Protein AF-A0A2V5LUA2-F1 (afdb_monomer_lite)

Secondary structure (DSSP, 8-state):
-GGGSHHHHHHHHHHHHHHTTSGGGS-TT--TTHHHH--HHHHHHHHHHH-SGGG------SS--HHHH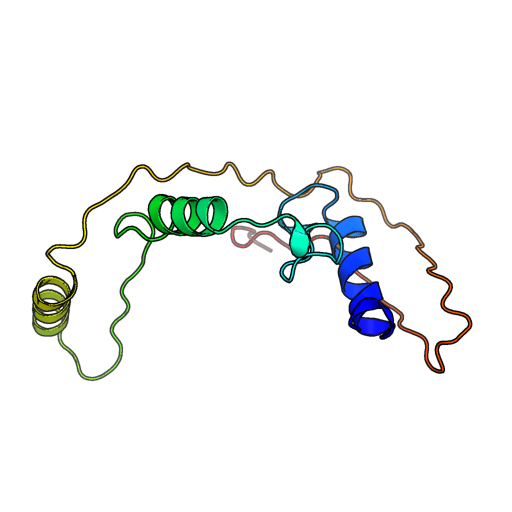HHHHHHHHTTPPP----------S-TT----------TT-SS-------PPPPTT---

Sequence (127 aa):
MALQQPSSLASYVVGRAVYGDGEYGHAAGGTPESLPAIQRADIVKFYQSYYCPNNAALIFSGNVTLEQGKAYAQKFFGEWKASEVSSRSVNPSPANWKPTDLVVDMAEAGQASVNLAKPAIKRDSAD

Structure (mmCIF, N/CA/C/O backbone):
data_AF-A0A2V5LUA2-F1
#
_entry.id   AF-A0A2V5LUA2-F1
#
loop_
_atom_site.group_PDB
_atom_site.id
_atom_site.type_symbol
_atom_site.label_atom_id
_atom_site.label_alt_id
_atom_site.label_comp_id
_atom_site.label_asym_id
_atom_site.label_entity_id
_atom_site.label_seq_id
_atom_site.pdbx_PDB_ins_code
_atom_site.Cartn_x
_atom_site.Cartn_y
_atom_site.Cartn_z
_atom_site.occupancy
_atom_site.B_iso_or_equiv
_atom_site.auth_seq_id
_atom_site.auth_comp_id
_atom_site.auth_asym_id
_atom_site.auth_atom_id
_atom_site.pdbx_PDB_model_num
ATOM 1 N N . MET A 1 1 ? -0.866 7.975 -24.284 1.00 56.94 1 MET A N 1
ATOM 2 C CA . MET A 1 1 ? -0.575 6.706 -23.567 1.00 56.94 1 MET A CA 1
ATOM 3 C C . MET A 1 1 ? 0.543 6.990 -22.575 1.00 56.94 1 MET A C 1
ATOM 5 O O . MET A 1 1 ? 1.469 7.675 -22.976 1.00 56.94 1 MET A O 1
ATOM 9 N N . ALA A 1 2 ? 0.467 6.563 -21.310 1.00 62.16 2 ALA A N 1
ATOM 10 C CA . ALA A 1 2 ? 1.381 7.019 -20.244 1.00 62.16 2 ALA A CA 1
ATOM 11 C C . ALA A 1 2 ? 2.890 6.873 -20.565 1.00 62.16 2 ALA A C 1
ATOM 13 O O . ALA A 1 2 ? 3.694 7.641 -20.064 1.00 62.16 2 ALA A O 1
ATOM 14 N N . LEU A 1 3 ? 3.280 5.960 -21.461 1.00 68.75 3 LEU A N 1
ATOM 15 C CA . LEU A 1 3 ? 4.672 5.790 -21.905 1.00 68.75 3 LEU A CA 1
ATOM 16 C C . LEU A 1 3 ? 5.175 6.853 -22.900 1.00 68.75 3 LEU A C 1
ATOM 18 O O . LEU A 1 3 ? 6.369 6.937 -23.149 1.00 68.75 3 LEU A O 1
ATOM 22 N N . GLN A 1 4 ? 4.287 7.667 -23.472 1.00 74.50 4 GLN A N 1
ATOM 23 C CA . GLN A 1 4 ? 4.650 8.737 -24.414 1.00 74.50 4 GLN A CA 1
ATOM 24 C C . GLN A 1 4 ? 4.992 10.054 -23.710 1.00 74.50 4 GLN A C 1
ATOM 26 O O . GLN A 1 4 ? 5.468 10.989 -24.345 1.00 74.50 4 GLN A O 1
ATOM 31 N N . GLN A 1 5 ? 4.727 10.149 -22.404 1.00 79.31 5 GLN A N 1
ATOM 32 C CA . GLN A 1 5 ? 5.077 11.312 -21.600 1.00 79.31 5 GLN A CA 1
ATOM 33 C C . GLN A 1 5 ? 6.405 11.033 -20.884 1.00 79.31 5 GLN A C 1
ATOM 35 O O . GLN A 1 5 ? 6.454 10.114 -20.061 1.00 79.31 5 GLN A O 1
ATOM 40 N N . PRO A 1 6 ? 7.468 11.819 -21.146 1.00 81.31 6 PRO A N 1
ATOM 41 C CA . PRO A 1 6 ? 8.787 11.598 -20.550 1.00 81.31 6 PRO A CA 1
ATOM 42 C C . PRO A 1 6 ? 8.770 11.523 -19.021 1.00 81.31 6 PRO A C 1
ATOM 44 O O . PRO A 1 6 ? 9.463 10.699 -18.434 1.00 81.31 6 PRO A O 1
ATOM 47 N N . SER A 1 7 ? 7.928 12.326 -18.366 1.00 80.38 7 SER A N 1
ATOM 48 C CA . SER A 1 7 ? 7.795 12.347 -16.906 1.00 80.38 7 SER A CA 1
ATOM 49 C C . SER A 1 7 ? 7.194 11.056 -16.347 1.00 80.38 7 SER A C 1
ATOM 51 O O . SER A 1 7 ? 7.685 10.513 -15.357 1.00 80.38 7 SER A O 1
ATOM 53 N N . SER A 1 8 ? 6.152 10.535 -16.994 1.00 81.50 8 SER A N 1
ATOM 54 C CA . SER A 1 8 ? 5.531 9.267 -16.624 1.00 81.50 8 SER A CA 1
ATOM 55 C C . SER A 1 8 ? 6.499 8.110 -16.833 1.00 81.50 8 SER A C 1
ATOM 57 O O . SER A 1 8 ? 6.699 7.338 -15.903 1.00 81.50 8 SER A O 1
ATOM 59 N N . LEU A 1 9 ? 7.173 8.024 -17.983 1.00 84.12 9 LEU A N 1
ATOM 60 C CA . LEU A 1 9 ? 8.176 6.982 -18.217 1.00 84.12 9 LEU A CA 1
ATOM 61 C C . LEU A 1 9 ? 9.330 7.063 -17.207 1.00 84.12 9 LEU A C 1
ATOM 63 O O . LEU A 1 9 ? 9.721 6.048 -16.628 1.00 84.12 9 LEU A O 1
ATOM 67 N N . ALA A 1 10 ? 9.825 8.269 -16.927 1.00 84.94 10 ALA A N 1
ATOM 68 C CA . ALA A 1 10 ? 10.883 8.466 -15.947 1.00 84.94 10 ALA A CA 1
ATOM 69 C C . ALA A 1 10 ? 10.468 8.005 -14.540 1.00 84.94 10 ALA A C 1
ATOM 71 O O . ALA A 1 10 ? 11.268 7.379 -13.852 1.00 84.94 10 ALA A O 1
ATOM 72 N N . SER A 1 11 ? 9.215 8.226 -14.124 1.00 81.44 11 SER A N 1
ATOM 73 C CA . SER A 1 11 ? 8.712 7.735 -12.832 1.00 81.44 11 SER A CA 1
ATOM 74 C C . SER A 1 11 ? 8.741 6.203 -12.726 1.00 81.44 11 SER A C 1
ATOM 76 O O . SER A 1 11 ? 9.120 5.677 -11.677 1.00 81.44 11 SER A O 1
ATOM 78 N N . TYR A 1 12 ? 8.419 5.486 -13.809 1.00 83.88 12 TYR A N 1
ATOM 79 C CA . TYR A 1 12 ? 8.468 4.016 -13.846 1.00 83.88 12 TYR A CA 1
ATOM 80 C C . TYR A 1 12 ? 9.913 3.519 -13.719 1.00 83.88 12 TYR A C 1
ATOM 82 O O . TYR A 1 12 ? 10.199 2.601 -12.948 1.00 83.88 12 TYR A O 1
ATOM 90 N N . VAL A 1 13 ? 10.832 4.157 -14.447 1.00 87.56 13 VAL A N 1
ATOM 91 C CA . VAL A 1 13 ? 12.257 3.798 -14.456 1.00 87.56 13 VAL A CA 1
ATOM 92 C C . VAL A 1 13 ? 12.912 4.099 -13.109 1.00 87.56 13 VAL A C 1
ATOM 94 O O . VAL A 1 13 ? 13.633 3.255 -12.585 1.00 87.56 13 VAL A O 1
ATOM 97 N N . VAL A 1 14 ? 12.631 5.260 -12.511 1.00 88.06 14 VAL A N 1
ATOM 98 C CA . VAL A 1 14 ? 13.200 5.669 -11.216 1.00 88.06 14 VAL A CA 1
ATOM 99 C C . VAL A 1 14 ? 12.783 4.718 -10.097 1.00 88.06 14 VAL A C 1
ATOM 101 O O . VAL A 1 14 ? 13.641 4.296 -9.322 1.00 88.06 14 VAL A O 1
ATOM 104 N N . GLY A 1 15 ? 11.502 4.336 -10.021 1.00 86.19 15 GLY A N 1
ATOM 105 C CA . GLY A 1 15 ? 11.037 3.363 -9.027 1.00 86.19 15 GLY A CA 1
ATOM 106 C C . GLY A 1 15 ? 11.829 2.057 -9.116 1.00 86.19 15 GLY A C 1
ATOM 107 O O . GLY A 1 15 ? 12.405 1.602 -8.125 1.00 86.19 15 GLY A O 1
ATOM 108 N N . ARG A 1 16 ? 11.957 1.517 -10.333 1.00 86.94 16 ARG A N 1
ATOM 109 C CA . ARG A 1 16 ? 12.741 0.308 -10.619 1.00 86.94 16 ARG A CA 1
ATOM 110 C C . ARG A 1 16 ? 14.226 0.450 -10.300 1.00 86.94 16 ARG A C 1
ATOM 112 O O . ARG A 1 16 ? 14.812 -0.471 -9.741 1.00 86.94 16 ARG A O 1
ATOM 119 N N . ALA A 1 17 ? 14.836 1.578 -10.643 1.00 87.31 17 ALA A N 1
ATOM 120 C CA . ALA A 1 17 ? 16.257 1.824 -10.416 1.00 87.31 17 ALA A CA 1
ATOM 121 C C . ALA A 1 17 ? 16.597 1.924 -8.922 1.00 87.31 17 ALA A C 1
ATOM 123 O O . ALA A 1 17 ? 17.659 1.476 -8.492 1.00 87.31 17 ALA A O 1
ATOM 124 N N . VAL A 1 18 ? 15.695 2.502 -8.123 1.00 86.88 18 VAL A N 1
ATOM 125 C CA . VAL A 1 18 ? 15.911 2.697 -6.685 1.00 86.88 18 VAL A CA 1
ATOM 126 C C . VAL A 1 18 ? 15.581 1.438 -5.880 1.00 86.88 18 VAL A C 1
ATOM 128 O O . VAL A 1 18 ? 16.323 1.103 -4.959 1.00 86.88 18 VAL A O 1
ATOM 131 N N . TYR A 1 19 ? 14.492 0.741 -6.218 1.00 84.81 19 TYR A N 1
ATOM 132 C CA . TYR A 1 19 ? 13.931 -0.340 -5.395 1.00 84.81 19 TYR A CA 1
ATOM 133 C C . TYR A 1 19 ? 14.012 -1.737 -6.036 1.00 84.81 19 TYR A C 1
ATOM 135 O O . TYR A 1 19 ? 13.646 -2.723 -5.394 1.00 84.81 19 TYR A O 1
ATOM 143 N N . GLY A 1 20 ? 14.510 -1.857 -7.271 1.00 84.12 20 GLY A N 1
ATOM 144 C CA . GLY A 1 20 ? 14.658 -3.133 -7.976 1.00 84.12 20 GLY A CA 1
ATOM 145 C C . GLY A 1 20 ? 13.326 -3.861 -8.178 1.00 84.12 20 GLY A C 1
ATOM 146 O O . GLY A 1 20 ? 12.307 -3.247 -8.481 1.00 84.12 20 GLY A O 1
ATOM 147 N N . ASP A 1 21 ? 13.331 -5.182 -7.989 1.00 81.88 21 ASP A N 1
ATOM 148 C CA . ASP A 1 21 ? 12.124 -6.027 -7.958 1.00 81.88 21 ASP A CA 1
ATOM 149 C C . ASP A 1 21 ? 11.328 -5.913 -6.640 1.00 81.88 21 ASP A C 1
ATOM 151 O O . ASP A 1 21 ? 10.391 -6.678 -6.414 1.00 81.88 21 ASP A O 1
ATOM 155 N N . GLY A 1 22 ? 11.710 -4.999 -5.741 1.00 80.25 22 GLY A N 1
ATOM 156 C CA . GLY A 1 22 ? 10.988 -4.745 -4.499 1.00 80.25 22 GLY A CA 1
ATOM 157 C C . GLY A 1 22 ? 9.613 -4.112 -4.727 1.00 80.25 22 GLY A C 1
ATOM 158 O O . GLY A 1 22 ? 9.302 -3.592 -5.797 1.00 80.25 22 GLY A O 1
ATOM 159 N N . GLU A 1 23 ? 8.791 -4.091 -3.678 1.00 79.94 23 GLU A N 1
ATOM 160 C CA . GLU A 1 23 ? 7.387 -3.653 -3.754 1.00 79.94 23 GLU A CA 1
ATOM 161 C C . GLU A 1 23 ? 7.221 -2.209 -4.249 1.00 79.94 23 GLU A C 1
ATOM 163 O O . GLU A 1 23 ? 6.296 -1.918 -5.004 1.00 79.94 23 GLU A O 1
ATOM 168 N N . TYR A 1 24 ? 8.152 -1.324 -3.882 1.00 82.94 24 TYR A N 1
ATOM 169 C CA . TYR A 1 24 ? 8.188 0.076 -4.324 1.00 82.94 24 TYR A CA 1
ATOM 170 C C . TYR A 1 24 ? 8.842 0.278 -5.699 1.00 82.94 24 TYR A C 1
ATOM 172 O O . TYR A 1 24 ? 8.876 1.398 -6.205 1.00 82.94 24 TYR A O 1
ATOM 180 N N . GLY A 1 25 ? 9.375 -0.787 -6.303 1.00 85.44 25 GLY A N 1
ATOM 181 C CA . GLY A 1 25 ? 9.940 -0.764 -7.650 1.00 85.44 25 GLY A CA 1
ATOM 182 C C . GLY A 1 25 ? 8.903 -0.985 -8.747 1.00 85.44 25 GLY A C 1
ATOM 183 O O . GLY A 1 25 ? 9.165 -0.694 -9.912 1.00 85.44 25 GLY A O 1
ATOM 184 N N . HIS A 1 26 ? 7.717 -1.486 -8.400 1.00 86.12 26 HIS A N 1
ATOM 185 C CA . HIS A 1 26 ? 6.643 -1.717 -9.359 1.00 86.12 26 HIS A CA 1
ATOM 186 C C . HIS A 1 26 ? 5.877 -0.433 -9.693 1.00 86.12 26 HIS A C 1
ATOM 188 O O . HIS A 1 26 ? 5.669 0.440 -8.852 1.00 86.12 26 HIS A O 1
ATOM 194 N N . ALA A 1 27 ? 5.377 -0.353 -10.926 1.00 85.69 27 ALA A N 1
ATOM 195 C CA . ALA A 1 27 ? 4.456 0.699 -11.325 1.00 85.69 27 ALA A CA 1
ATOM 196 C C . ALA A 1 27 ? 3.105 0.517 -10.620 1.00 85.69 27 ALA A C 1
ATOM 198 O O . ALA A 1 27 ? 2.379 -0.435 -10.905 1.00 85.69 27 ALA A O 1
ATOM 199 N N . ALA A 1 28 ? 2.742 1.445 -9.730 1.00 80.69 28 ALA A N 1
ATOM 200 C CA . ALA A 1 28 ? 1.500 1.366 -8.955 1.00 80.69 28 ALA A CA 1
ATOM 201 C C . ALA A 1 28 ? 0.236 1.293 -9.835 1.00 80.69 28 ALA A C 1
ATOM 203 O O . ALA A 1 28 ? -0.743 0.655 -9.461 1.00 80.69 28 ALA A O 1
ATOM 204 N N . GLY A 1 29 ? 0.268 1.925 -11.014 1.00 83.44 29 GLY A N 1
ATOM 205 C CA . GLY A 1 29 ? -0.820 1.887 -11.996 1.00 83.44 29 GLY A CA 1
ATOM 206 C C . GLY A 1 29 ? -0.820 0.661 -12.917 1.00 83.44 29 GLY A C 1
ATOM 207 O O . GLY A 1 29 ? -1.685 0.577 -13.784 1.00 83.44 29 GLY A O 1
ATOM 208 N N . GLY A 1 30 ? 0.127 -0.270 -12.758 1.00 85.50 30 GLY A N 1
ATOM 209 C CA . GLY A 1 30 ? 0.343 -1.385 -13.681 1.00 85.50 30 GLY A CA 1
ATOM 210 C C . GLY A 1 30 ? 1.120 -0.995 -14.944 1.00 85.50 30 GLY A C 1
ATOM 211 O O . GLY A 1 30 ? 1.483 0.161 -15.150 1.00 85.50 30 GLY A O 1
ATOM 212 N N . THR A 1 31 ? 1.401 -1.982 -15.791 1.00 86.75 31 THR A N 1
ATOM 213 C CA . THR A 1 31 ? 2.087 -1.826 -17.082 1.00 86.75 31 THR A CA 1
ATOM 214 C C . THR A 1 31 ? 1.168 -2.260 -18.231 1.00 86.75 31 THR A C 1
ATOM 216 O O . THR A 1 31 ? 0.159 -2.933 -17.985 1.00 86.75 31 THR A O 1
ATOM 219 N N . PRO A 1 32 ? 1.479 -1.915 -19.497 1.00 87.19 32 PRO A N 1
ATOM 220 C CA . PRO A 1 32 ? 0.721 -2.411 -20.649 1.00 87.19 32 PRO A CA 1
ATOM 221 C C . PRO A 1 32 ? 0.641 -3.939 -20.728 1.00 87.19 32 PRO A C 1
ATOM 223 O O . PRO A 1 32 ? -0.310 -4.465 -21.295 1.00 87.19 32 PRO A O 1
ATOM 226 N N . GLU A 1 33 ? 1.609 -4.646 -20.145 1.00 88.88 33 GLU A N 1
ATOM 227 C CA . GLU A 1 33 ? 1.637 -6.105 -20.064 1.00 88.88 33 GLU A CA 1
ATOM 228 C C . GLU A 1 33 ? 0.825 -6.623 -18.871 1.00 88.88 33 GLU A C 1
ATOM 230 O O . GLU A 1 33 ? 0.125 -7.627 -18.992 1.00 88.88 33 GLU A O 1
ATOM 235 N N . SER A 1 34 ? 0.890 -5.951 -17.714 1.00 90.25 34 SER A N 1
ATOM 236 C CA . SER A 1 34 ? 0.210 -6.428 -16.508 1.00 90.25 34 SER A CA 1
ATOM 237 C C . SER A 1 34 ? -1.297 -6.187 -16.556 1.00 90.25 34 SER A C 1
ATOM 239 O O . SER A 1 34 ? -2.060 -7.025 -16.087 1.00 90.25 34 SER A O 1
ATOM 241 N N . LEU A 1 35 ? -1.742 -5.049 -17.099 1.00 91.94 35 LEU A N 1
ATOM 242 C CA . LEU A 1 35 ? -3.154 -4.657 -17.064 1.00 91.94 35 LEU A CA 1
ATOM 243 C C . LEU A 1 35 ? -4.074 -5.640 -17.812 1.00 91.94 35 LEU A C 1
ATOM 245 O O . LEU A 1 35 ? -5.082 -6.035 -17.228 1.00 91.94 35 LEU A O 1
ATOM 249 N N . PRO A 1 36 ? -3.751 -6.100 -19.039 1.00 94.50 36 PRO A N 1
ATOM 250 C CA . PRO A 1 36 ? -4.576 -7.084 -19.742 1.00 94.50 36 PRO A CA 1
ATOM 251 C C . PRO A 1 36 ? -4.531 -8.482 -19.116 1.00 94.50 36 PRO A C 1
ATOM 253 O O . PRO A 1 36 ? -5.420 -9.290 -19.371 1.00 94.50 36 PRO A O 1
ATOM 256 N N . ALA A 1 37 ? -3.498 -8.784 -18.324 1.00 95.44 37 ALA A N 1
ATOM 257 C CA . ALA A 1 37 ? -3.336 -10.083 -17.680 1.00 95.44 37 ALA A CA 1
ATOM 258 C C . ALA A 1 37 ? -4.193 -10.244 -16.411 1.00 95.44 37 ALA A C 1
ATOM 260 O O . ALA A 1 37 ? -4.417 -11.373 -15.977 1.00 95.44 37 ALA A O 1
ATOM 261 N N . ILE A 1 38 ? -4.677 -9.145 -15.818 1.00 95.19 38 ILE A N 1
ATOM 262 C CA . ILE A 1 38 ? -5.500 -9.177 -14.602 1.00 95.19 38 ILE A CA 1
ATOM 263 C C . ILE A 1 38 ? -6.895 -9.712 -14.930 1.00 95.19 38 ILE A C 1
ATOM 265 O O . ILE A 1 38 ? -7.627 -9.141 -15.742 1.00 95.19 38 ILE A O 1
ATOM 269 N N . GLN A 1 39 ? -7.304 -10.771 -14.235 1.00 97.19 39 GLN A N 1
ATOM 270 C CA . GLN A 1 39 ? -8.632 -11.356 -14.372 1.00 97.19 39 GLN A CA 1
ATOM 271 C C . GLN A 1 39 ? -9.542 -10.962 -13.205 1.00 97.19 39 GLN A C 1
ATOM 273 O O . GLN A 1 39 ? -9.103 -10.618 -12.106 1.00 97.19 39 GLN A O 1
ATOM 278 N N . ARG A 1 40 ? -10.861 -11.096 -13.400 1.00 96.94 40 ARG A N 1
ATOM 279 C CA . ARG A 1 40 ? -11.853 -10.874 -12.331 1.00 96.94 40 ARG A CA 1
ATOM 280 C C . ARG A 1 40 ? -11.550 -11.703 -11.077 1.00 96.94 40 ARG A C 1
ATOM 282 O O . ARG A 1 40 ? -11.762 -11.221 -9.968 1.00 96.94 40 ARG A O 1
ATOM 289 N N . ALA A 1 41 ? -11.093 -12.943 -11.251 1.00 97.56 41 ALA A N 1
ATOM 290 C CA . ALA A 1 41 ? -10.754 -13.826 -10.139 1.00 97.56 41 ALA A CA 1
ATOM 291 C C . ALA A 1 41 ? -9.628 -13.245 -9.267 1.00 97.56 41 ALA A C 1
ATOM 293 O O . ALA A 1 41 ? -9.726 -13.313 -8.043 1.00 97.56 41 ALA A O 1
ATOM 294 N N . ASP A 1 42 ? -8.627 -12.604 -9.876 1.00 95.12 42 ASP A N 1
ATOM 295 C CA . ASP A 1 42 ? -7.525 -11.957 -9.158 1.00 95.12 42 ASP A CA 1
ATOM 296 C C . ASP A 1 42 ? -8.027 -10.783 -8.316 1.00 95.12 42 ASP A C 1
ATOM 298 O O . ASP A 1 42 ? -7.649 -10.645 -7.154 1.00 95.12 42 ASP A O 1
ATOM 302 N N . ILE A 1 43 ? -8.944 -9.981 -8.867 1.00 94.88 43 ILE A N 1
ATOM 303 C CA . ILE A 1 43 ? -9.555 -8.840 -8.167 1.00 94.88 43 ILE A CA 1
ATOM 304 C C . ILE A 1 43 ? -10.377 -9.317 -6.966 1.00 94.88 43 ILE A C 1
ATOM 306 O O . ILE A 1 43 ? -10.247 -8.780 -5.865 1.00 94.88 43 ILE A O 1
ATOM 310 N N . VAL A 1 44 ? -11.215 -10.341 -7.161 1.00 95.19 44 VAL A N 1
ATOM 311 C CA . VAL A 1 44 ? -12.034 -10.914 -6.080 1.00 95.19 44 VAL A CA 1
ATOM 312 C C . VAL A 1 44 ? -11.142 -11.485 -4.982 1.00 95.19 44 VAL A C 1
ATOM 314 O O . VAL A 1 44 ? -11.380 -11.214 -3.805 1.00 95.19 44 VAL A O 1
ATOM 317 N N . LYS A 1 45 ? -10.091 -12.218 -5.361 1.00 93.00 45 LYS A N 1
ATOM 318 C CA . LYS A 1 45 ? -9.111 -12.763 -4.421 1.00 93.00 45 LYS A CA 1
ATOM 319 C C . LYS A 1 45 ? -8.413 -11.648 -3.642 1.00 93.00 45 LYS A C 1
ATOM 321 O O . LYS A 1 45 ? -8.361 -11.712 -2.419 1.00 93.00 45 LYS A O 1
ATOM 326 N N . PHE A 1 46 ? -7.939 -10.604 -4.323 1.00 91.75 46 PHE A N 1
ATOM 327 C CA . PHE A 1 46 ? -7.305 -9.451 -3.683 1.00 91.75 46 PHE A CA 1
ATOM 328 C C . PHE A 1 46 ? -8.234 -8.790 -2.656 1.00 91.75 46 PHE A C 1
ATOM 330 O O . PHE A 1 46 ? -7.838 -8.570 -1.512 1.00 91.75 46 PHE A O 1
ATOM 337 N N . TYR A 1 47 ? -9.492 -8.537 -3.024 1.00 92.56 47 TYR A N 1
ATOM 338 C CA . TYR A 1 47 ? -10.477 -7.964 -2.109 1.00 92.56 47 TYR A CA 1
ATOM 339 C C . TYR A 1 47 ? -10.689 -8.847 -0.870 1.00 92.56 47 TYR A C 1
ATOM 341 O O . TYR A 1 47 ? -10.572 -8.366 0.254 1.00 92.56 47 TYR A O 1
ATOM 349 N N . GLN A 1 48 ? -10.922 -10.148 -1.053 1.00 90.56 48 GLN A N 1
ATOM 350 C CA . GLN A 1 48 ? -11.163 -11.080 0.057 1.00 90.56 48 GLN A CA 1
ATOM 351 C C . GLN A 1 48 ? -9.952 -11.253 0.990 1.00 90.56 48 GLN A C 1
ATOM 353 O O . GLN A 1 48 ? -10.129 -11.503 2.184 1.00 90.56 48 GLN A O 1
ATOM 358 N N . SER A 1 49 ? -8.733 -11.121 0.461 1.00 90.00 49 SER A N 1
ATOM 359 C CA . SER A 1 49 ? -7.500 -11.237 1.245 1.00 90.00 49 SER A CA 1
ATOM 360 C C . SER A 1 49 ? -7.143 -9.961 2.009 1.00 90.00 49 SER A C 1
ATOM 362 O O . SER A 1 49 ? -6.625 -10.048 3.119 1.00 90.00 49 SER A O 1
ATOM 364 N N . TYR A 1 50 ? -7.396 -8.777 1.439 1.00 89.94 50 TYR A N 1
ATOM 365 C CA . TYR A 1 50 ? -6.890 -7.517 2.001 1.00 89.94 50 TYR A CA 1
ATOM 366 C C . TYR A 1 50 ? -7.964 -6.618 2.629 1.00 89.94 50 TYR A C 1
ATOM 368 O O . TYR A 1 50 ? -7.628 -5.821 3.505 1.00 89.94 50 TYR A O 1
ATOM 376 N N . TYR A 1 51 ? -9.240 -6.748 2.248 1.00 92.75 51 TYR A N 1
ATOM 377 C CA . TYR A 1 51 ? -10.339 -5.928 2.774 1.00 92.75 51 TYR A CA 1
ATOM 378 C C . TYR A 1 51 ? -11.065 -6.662 3.906 1.00 92.75 51 TYR A C 1
ATOM 380 O O . TYR A 1 51 ? -12.196 -7.130 3.762 1.00 92.75 51 TYR A O 1
ATOM 388 N N . CYS A 1 52 ? -10.415 -6.732 5.064 1.00 93.25 52 CYS A N 1
ATOM 389 C CA . CYS A 1 52 ? -10.960 -7.345 6.275 1.00 93.25 52 CYS A CA 1
ATOM 390 C C . CYS A 1 52 ? -10.702 -6.462 7.514 1.00 93.25 52 CYS A C 1
ATOM 392 O O . CYS A 1 52 ? -9.766 -5.656 7.513 1.00 93.25 52 CYS A O 1
ATOM 394 N N . PRO A 1 53 ? -11.513 -6.586 8.583 1.00 94.19 53 PRO A N 1
ATOM 395 C CA . PRO A 1 53 ? -11.456 -5.687 9.736 1.00 94.19 53 PRO A CA 1
ATOM 396 C C . PRO A 1 53 ? -10.130 -5.774 10.501 1.00 94.19 53 PRO A C 1
ATOM 398 O O . PRO A 1 53 ? -9.685 -4.782 11.066 1.00 94.19 53 PRO A O 1
ATOM 401 N N . ASN A 1 54 ? -9.463 -6.931 10.491 1.00 93.50 54 ASN A N 1
ATOM 402 C CA . ASN A 1 54 ? -8.142 -7.123 11.093 1.00 93.50 54 ASN A CA 1
ATOM 403 C C . ASN A 1 54 ? -6.980 -6.555 10.249 1.00 93.50 54 ASN A C 1
ATOM 405 O O . ASN A 1 54 ? -5.836 -6.638 10.683 1.00 93.50 54 ASN A O 1
ATOM 409 N N . ASN A 1 55 ? -7.266 -5.960 9.084 1.00 94.00 55 ASN A N 1
ATOM 410 C CA . ASN A 1 55 ? -6.314 -5.239 8.229 1.00 94.00 55 ASN A CA 1
ATOM 411 C C . ASN A 1 55 ? -6.767 -3.793 7.934 1.00 94.00 55 ASN A C 1
ATOM 413 O O . ASN A 1 55 ? -6.333 -3.182 6.959 1.00 94.00 55 ASN A O 1
ATOM 417 N N . ALA A 1 56 ? -7.678 -3.242 8.739 1.00 93.50 56 ALA A N 1
ATOM 418 C CA . ALA A 1 56 ? -8.262 -1.923 8.519 1.00 93.50 56 ALA A CA 1
ATOM 419 C C . ALA A 1 56 ? -8.231 -1.067 9.791 1.00 93.50 56 ALA A C 1
ATOM 421 O O . ALA A 1 56 ? -8.228 -1.576 10.910 1.00 93.50 56 ALA A O 1
ATOM 422 N N . ALA A 1 57 ? -8.253 0.254 9.610 1.00 94.88 57 ALA A N 1
ATOM 423 C CA . ALA A 1 57 ? -8.420 1.221 10.688 1.00 94.88 57 ALA A CA 1
ATOM 424 C C . ALA A 1 57 ? -9.665 2.075 10.421 1.00 94.88 57 ALA A C 1
ATOM 426 O O . ALA A 1 57 ? -9.801 2.660 9.347 1.00 94.88 57 ALA A O 1
ATOM 427 N N . LEU A 1 58 ? -10.565 2.159 11.405 1.00 94.50 58 LEU A N 1
ATOM 428 C CA . LEU A 1 58 ? -11.736 3.033 11.361 1.00 94.50 58 LEU A CA 1
ATOM 429 C C . LEU A 1 58 ? -11.449 4.299 12.171 1.00 94.50 58 LEU A C 1
ATOM 431 O O . LEU A 1 58 ? -11.192 4.227 13.372 1.00 94.50 58 LEU A O 1
ATOM 435 N N . ILE A 1 59 ? -11.485 5.451 11.504 1.00 96.00 59 ILE A N 1
ATOM 436 C CA . ILE A 1 59 ? -11.099 6.739 12.083 1.00 96.00 59 ILE A CA 1
ATOM 437 C C . ILE A 1 59 ? -12.336 7.633 12.158 1.00 96.00 59 ILE A C 1
ATOM 439 O O . ILE A 1 59 ? -12.975 7.907 11.145 1.00 96.00 59 ILE A O 1
ATOM 443 N N . PHE A 1 60 ? -12.647 8.112 13.361 1.00 95.69 60 PHE A N 1
ATOM 444 C CA . PHE A 1 60 ? -13.673 9.123 13.607 1.00 95.69 60 PHE A CA 1
ATOM 445 C C . PHE A 1 60 ? -12.998 10.437 14.007 1.00 95.69 60 PHE A C 1
ATOM 447 O O . PHE A 1 60 ? -12.076 10.432 14.820 1.00 95.69 60 PHE A O 1
ATOM 454 N N . SER A 1 61 ? -13.451 11.560 13.449 1.00 96.00 61 SER A N 1
ATOM 455 C CA . SER A 1 61 ? -12.919 12.892 13.756 1.00 96.00 61 SER A CA 1
ATOM 456 C C . SER A 1 61 ? -14.046 13.924 13.802 1.00 96.00 61 SER A C 1
ATOM 458 O O . SER A 1 61 ? -14.992 13.839 13.019 1.00 96.00 61 SER A O 1
ATOM 460 N N . GLY A 1 62 ? -13.949 14.888 14.722 1.00 95.94 62 GLY A N 1
ATOM 461 C CA . GLY A 1 62 ? -14.948 15.937 14.946 1.00 95.94 62 GLY A CA 1
ATOM 462 C C . GLY A 1 62 ? -15.712 15.783 16.266 1.00 95.94 62 GLY A C 1
ATOM 463 O O . GLY A 1 62 ? -15.212 15.191 17.219 1.00 95.94 62 GLY A O 1
ATOM 464 N N . ASN A 1 63 ? -16.926 16.341 16.330 1.00 96.75 63 ASN A N 1
ATOM 465 C CA . ASN A 1 63 ? -17.782 16.312 17.522 1.00 96.75 63 ASN A CA 1
ATOM 466 C C . ASN A 1 63 ? -18.469 14.945 17.692 1.00 96.75 63 ASN A C 1
ATOM 468 O O . ASN A 1 63 ? -19.670 14.802 17.463 1.00 96.75 63 ASN A O 1
ATOM 472 N N . VAL A 1 64 ? -17.683 13.928 18.036 1.00 97.06 64 VAL A N 1
ATOM 473 C CA . VAL A 1 64 ? -18.143 12.556 18.252 1.00 97.06 64 VAL A CA 1
ATOM 474 C C . VAL A 1 64 ? -17.480 11.994 19.500 1.00 97.06 64 VAL A C 1
ATOM 476 O O . VAL A 1 64 ? -16.261 12.055 19.659 1.00 97.06 64 VAL A O 1
ATOM 479 N N . THR A 1 65 ? -18.283 11.454 20.409 1.00 97.69 65 THR A N 1
ATOM 480 C CA . THR A 1 65 ? -17.755 10.783 21.598 1.00 97.69 65 THR A CA 1
ATOM 481 C C . THR A 1 65 ? -17.309 9.364 21.258 1.00 97.69 65 THR A C 1
ATOM 483 O O . THR A 1 65 ? -17.750 8.764 20.275 1.00 97.69 65 THR A O 1
ATOM 486 N N . LEU A 1 66 ? -16.461 8.777 22.105 1.00 96.69 66 LEU A N 1
ATOM 487 C CA . LEU A 1 66 ? -16.036 7.386 21.938 1.00 96.69 66 LEU A CA 1
ATOM 488 C C . LEU A 1 66 ? -17.226 6.412 21.939 1.00 96.69 66 LEU A C 1
ATOM 490 O O . LEU A 1 66 ? -17.229 5.450 21.174 1.00 96.69 66 LEU A O 1
ATOM 494 N N . GLU A 1 67 ? -18.238 6.654 22.773 1.00 97.88 67 GLU A N 1
ATOM 495 C CA . GLU A 1 67 ? -19.436 5.810 22.836 1.00 97.88 67 GLU A CA 1
ATOM 496 C C . GLU A 1 67 ? -20.245 5.869 21.540 1.00 97.88 67 GLU A C 1
ATOM 498 O O . GLU A 1 67 ? -20.616 4.825 21.002 1.00 97.88 67 GLU A O 1
ATOM 503 N N . GLN A 1 68 ? -20.443 7.071 20.989 1.00 97.50 68 GLN A N 1
ATOM 504 C CA . GLN A 1 68 ? -21.090 7.251 19.689 1.00 97.50 68 GLN A CA 1
ATOM 505 C C . GLN A 1 68 ? -20.293 6.552 18.582 1.00 97.50 68 GLN A C 1
ATOM 507 O O . GLN A 1 68 ? -20.867 5.807 17.789 1.00 97.50 68 GLN A O 1
ATOM 512 N N . GLY A 1 69 ? -18.967 6.722 18.567 1.00 97.50 69 GLY A N 1
ATOM 513 C CA . GLY A 1 69 ? -18.079 6.059 17.610 1.00 97.50 69 GLY A CA 1
ATOM 514 C C . GLY A 1 69 ? -18.169 4.533 17.679 1.00 97.50 69 GLY A C 1
ATOM 515 O O . GLY A 1 69 ? -18.327 3.879 16.649 1.00 97.50 69 GLY A O 1
ATOM 516 N N . LYS A 1 70 ? -18.156 3.953 18.886 1.00 97.06 70 LYS A N 1
ATOM 517 C CA . LYS A 1 70 ? -18.337 2.505 19.089 1.00 97.06 70 LYS A CA 1
ATOM 518 C C . LYS A 1 70 ? -19.714 2.027 18.631 1.00 97.06 70 LYS A C 1
ATOM 520 O O . LYS A 1 70 ? -19.800 0.995 17.969 1.00 97.06 70 LYS A O 1
ATOM 525 N N . ALA A 1 71 ? -20.775 2.776 18.933 1.00 97.81 71 ALA A N 1
ATOM 526 C CA . ALA A 1 71 ? -22.125 2.444 18.487 1.00 97.81 71 ALA A CA 1
ATOM 527 C C . ALA A 1 71 ? -22.234 2.453 16.953 1.00 97.81 71 ALA A C 1
ATOM 529 O O . ALA A 1 71 ? -22.812 1.534 16.373 1.00 97.81 71 ALA A O 1
ATOM 530 N N . TYR A 1 72 ? -21.632 3.438 16.279 1.00 96.69 72 TYR A N 1
ATOM 531 C CA . TYR A 1 72 ? -21.580 3.480 14.816 1.00 96.69 72 TYR A CA 1
ATOM 532 C C . TYR A 1 72 ? -20.739 2.347 14.232 1.00 96.69 72 TYR A C 1
ATOM 534 O O . TYR A 1 72 ? -21.186 1.690 13.292 1.00 96.69 72 TYR A O 1
ATOM 542 N N . ALA A 1 73 ? -19.564 2.076 14.804 1.00 96.56 73 ALA A N 1
ATOM 543 C CA . ALA A 1 73 ? -18.717 0.969 14.376 1.00 96.56 73 ALA A CA 1
ATOM 544 C C . ALA A 1 73 ? -19.477 -0.363 14.453 1.00 96.56 73 ALA A C 1
ATOM 546 O O . ALA A 1 73 ? -19.515 -1.105 13.474 1.00 96.56 73 ALA A O 1
ATOM 547 N N . GLN A 1 74 ? -20.167 -0.621 15.567 1.00 96.94 74 GLN A N 1
ATOM 548 C CA . GLN A 1 74 ? -20.975 -1.827 15.725 1.00 96.94 74 GLN A CA 1
ATOM 549 C C . GLN A 1 74 ? -22.156 -1.862 14.747 1.00 96.94 74 GLN A C 1
ATOM 551 O O . GLN A 1 74 ? -22.409 -2.899 14.138 1.00 96.94 74 GLN A O 1
ATOM 556 N N . LYS A 1 75 ? -22.860 -0.738 14.565 1.00 97.38 75 LYS A N 1
ATOM 557 C CA . LYS A 1 75 ? -24.024 -0.644 13.673 1.00 97.38 75 LYS A CA 1
ATOM 558 C C . LYS A 1 75 ? -23.676 -0.922 12.209 1.00 97.38 75 LYS A C 1
ATOM 560 O O . LYS A 1 75 ? -24.455 -1.579 11.531 1.00 97.38 75 LYS A O 1
ATOM 565 N N . PHE A 1 76 ? -22.558 -0.392 11.713 1.00 96.44 76 PHE A N 1
ATOM 566 C CA . PHE A 1 76 ? -22.214 -0.468 10.288 1.00 96.44 76 PHE A CA 1
ATOM 567 C C . PHE A 1 76 ? -21.233 -1.592 9.945 1.00 96.44 76 PHE A C 1
ATOM 569 O O . PHE A 1 76 ? -21.250 -2.079 8.819 1.00 96.44 76 PHE A O 1
ATOM 576 N N . PHE A 1 77 ? -20.393 -2.013 10.893 1.00 96.19 77 PHE A N 1
ATOM 577 C CA . PHE A 1 77 ? -19.308 -2.965 10.639 1.00 96.19 77 PHE A CA 1
ATOM 578 C C . PHE A 1 77 ? -19.312 -4.173 11.585 1.00 96.19 77 PHE A C 1
ATOM 580 O O . PHE A 1 77 ? -18.450 -5.035 11.452 1.00 96.19 77 PHE A O 1
ATOM 587 N N . GLY A 1 78 ? -20.276 -4.291 12.507 1.00 95.38 78 GLY A N 1
ATOM 588 C CA . GLY A 1 78 ? -20.312 -5.379 13.496 1.00 95.38 78 GLY A CA 1
ATOM 589 C C . GLY A 1 78 ? -20.446 -6.787 12.900 1.00 95.38 78 GLY A C 1
ATOM 590 O O . GLY A 1 78 ? -20.053 -7.770 13.530 1.00 95.38 78 GLY A O 1
ATOM 591 N N . GLU A 1 79 ? -20.967 -6.900 11.677 1.00 96.50 79 GLU A N 1
ATOM 592 C CA . GLU A 1 79 ? -21.075 -8.173 10.955 1.00 96.50 79 GLU A CA 1
ATOM 593 C C . GLU A 1 79 ? -19.853 -8.484 10.077 1.00 96.50 79 GLU A C 1
ATOM 595 O O . GLU A 1 79 ? -19.695 -9.625 9.639 1.00 96.50 79 GLU A O 1
ATOM 600 N N . TRP A 1 80 ? -18.963 -7.511 9.848 1.00 95.06 80 TRP A N 1
ATOM 601 C CA . TRP A 1 80 ? -17.782 -7.688 9.006 1.00 95.06 80 TRP A CA 1
ATOM 602 C C . TRP A 1 80 ? -16.788 -8.638 9.681 1.00 95.06 80 TRP A C 1
ATOM 604 O O . TRP A 1 80 ? -16.343 -8.407 10.806 1.00 95.06 80 TRP A O 1
ATOM 614 N N . LYS A 1 81 ? -16.468 -9.752 9.015 1.00 92.81 81 LYS A N 1
ATOM 615 C CA . LYS A 1 81 ? -15.649 -10.829 9.584 1.00 92.81 81 LYS A CA 1
ATOM 616 C C . LYS A 1 81 ? -14.183 -10.692 9.203 1.00 92.81 81 LYS A C 1
ATOM 618 O O . LYS A 1 81 ? -13.857 -10.315 8.081 1.00 92.81 81 LYS A O 1
ATOM 623 N N . ALA A 1 82 ? -13.320 -11.037 10.157 1.00 92.25 82 ALA A N 1
ATOM 624 C CA . ALA A 1 82 ? -11.889 -11.175 9.936 1.00 92.25 82 ALA A CA 1
ATOM 625 C C . ALA A 1 82 ? -11.596 -12.249 8.879 1.00 92.25 82 ALA A C 1
ATOM 627 O O . ALA A 1 82 ? -12.341 -13.221 8.748 1.00 92.25 82 ALA A O 1
ATOM 628 N N . SER A 1 83 ? -10.496 -12.060 8.158 1.00 88.19 83 SER A N 1
ATOM 629 C CA . SER A 1 83 ? -9.979 -13.007 7.168 1.00 88.19 83 SER A CA 1
ATOM 630 C C . SER A 1 83 ? -8.511 -13.308 7.467 1.00 88.19 83 SER A C 1
ATOM 632 O O . SER A 1 83 ? -7.866 -12.599 8.249 1.00 88.19 83 SER A O 1
ATOM 634 N N . GLU A 1 84 ? -7.974 -14.352 6.844 1.00 87.50 84 GLU A N 1
ATOM 635 C CA . GLU A 1 84 ? -6.538 -14.610 6.865 1.00 87.50 84 GLU A CA 1
ATOM 636 C C . GLU A 1 84 ? -5.813 -13.515 6.079 1.00 87.50 84 GLU A C 1
ATOM 638 O O . GLU A 1 84 ? -5.885 -13.433 4.852 1.00 87.50 84 GLU A O 1
ATOM 643 N N . VAL A 1 85 ? -5.106 -12.655 6.809 1.00 83.88 85 VAL A N 1
ATOM 644 C CA . VAL A 1 85 ? -4.264 -11.615 6.223 1.00 83.88 85 VAL A CA 1
ATOM 645 C C . VAL A 1 85 ? -2.872 -12.191 6.094 1.00 83.88 85 VAL A C 1
ATOM 647 O O . VAL A 1 85 ? -2.186 -12.411 7.092 1.00 83.88 85 VAL A O 1
ATOM 650 N N . SER A 1 86 ? -2.437 -12.420 4.858 1.00 71.12 86 SER A N 1
ATOM 651 C CA . SER A 1 86 ? -1.033 -12.715 4.598 1.00 71.12 86 SER A CA 1
ATOM 652 C C . SER A 1 86 ? -0.201 -11.531 5.083 1.00 71.12 86 SER A C 1
ATOM 654 O O . SER A 1 86 ? -0.243 -10.458 4.476 1.00 71.12 86 SER A O 1
ATOM 656 N N . SER A 1 87 ? 0.589 -11.717 6.143 1.00 64.62 87 SER A N 1
ATOM 657 C CA . SER A 1 87 ? 1.641 -10.771 6.499 1.00 64.62 87 SER A CA 1
ATOM 658 C C . SER A 1 87 ? 2.667 -10.796 5.373 1.00 64.62 87 SER A C 1
ATOM 660 O O . SER A 1 87 ? 3.525 -11.679 5.313 1.00 64.62 87 SER A O 1
ATOM 662 N N . ARG A 1 88 ? 2.542 -9.882 4.412 1.00 64.94 88 ARG A N 1
ATOM 663 C CA . ARG A 1 88 ? 3.553 -9.744 3.373 1.00 64.94 88 ARG A CA 1
ATOM 664 C C . ARG A 1 88 ? 4.796 -9.196 4.059 1.00 64.94 88 ARG A C 1
ATOM 666 O O . ARG A 1 88 ? 4.781 -8.078 4.569 1.00 64.94 88 ARG A O 1
ATOM 673 N N . SER A 1 89 ? 5.848 -10.006 4.133 1.00 59.22 89 SER A N 1
ATOM 674 C CA . SER A 1 89 ? 7.165 -9.503 4.495 1.00 59.22 89 SER A CA 1
ATOM 675 C C . SER A 1 89 ? 7.556 -8.500 3.421 1.00 59.22 89 SER A C 1
ATOM 677 O O . SER A 1 89 ? 7.923 -8.889 2.313 1.00 59.22 89 SER A O 1
ATOM 679 N N . VAL A 1 90 ? 7.418 -7.213 3.738 1.00 62.84 90 VAL A N 1
ATOM 680 C CA . VAL A 1 90 ? 7.975 -6.141 2.921 1.00 62.84 90 VAL A CA 1
ATOM 681 C C . VAL A 1 90 ? 9.471 -6.401 2.900 1.00 62.84 90 VAL A C 1
ATOM 683 O O . VAL A 1 90 ? 10.141 -6.221 3.918 1.00 62.84 90 VAL A O 1
ATOM 686 N N . ASN A 1 91 ? 9.993 -6.886 1.775 1.00 59.16 91 ASN A N 1
ATOM 687 C CA . ASN A 1 91 ? 11.433 -6.955 1.603 1.00 59.16 91 ASN A CA 1
ATOM 688 C C . ASN A 1 91 ? 11.926 -5.507 1.643 1.00 59.16 91 ASN A C 1
ATOM 690 O O . ASN A 1 91 ? 11.539 -4.721 0.769 1.00 59.16 91 ASN A O 1
ATOM 694 N N . PRO A 1 92 ? 12.706 -5.108 2.665 1.00 60.91 92 PRO A N 1
ATOM 695 C CA . PRO A 1 92 ? 13.245 -3.766 2.692 1.00 60.91 92 PRO A CA 1
ATOM 696 C C . PRO A 1 92 ? 14.053 -3.558 1.412 1.00 60.91 92 PRO A C 1
ATOM 698 O O . PRO A 1 92 ? 14.691 -4.490 0.918 1.00 60.91 92 PRO A O 1
ATOM 701 N N . SER A 1 93 ? 13.969 -2.336 0.880 1.00 62.31 93 SER A N 1
ATOM 702 C CA . SER A 1 93 ? 14.700 -1.897 -0.310 1.00 62.31 93 SER A CA 1
ATOM 703 C C . SER A 1 93 ?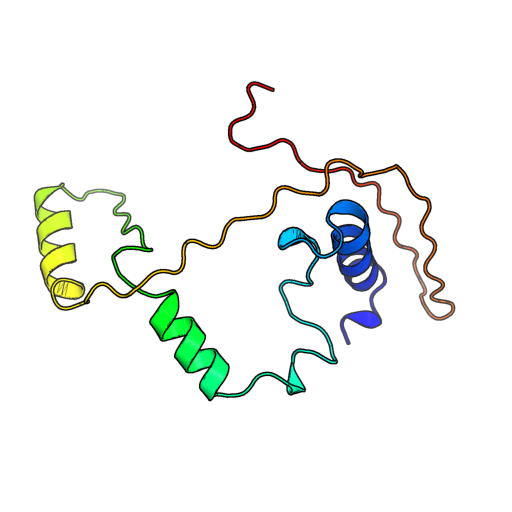 16.126 -2.465 -0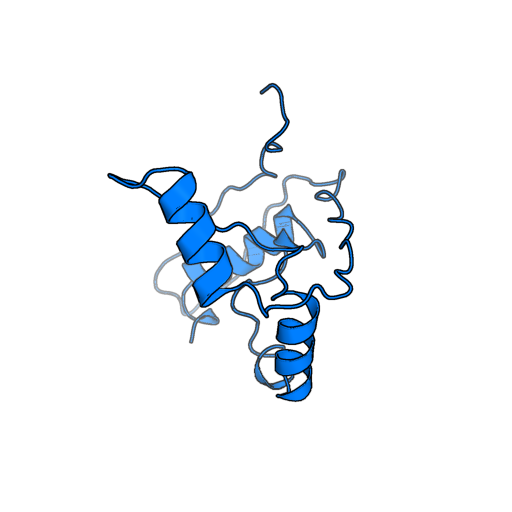.332 1.00 62.31 93 SER A C 1
ATOM 705 O O . SER A 1 93 ? 16.744 -2.555 0.738 1.00 62.31 93 SER A O 1
ATOM 707 N N . PRO A 1 94 ? 16.663 -2.848 -1.503 1.00 60.16 94 PRO A N 1
ATOM 708 C CA . PRO A 1 94 ? 17.898 -3.605 -1.569 1.00 60.16 94 PRO A CA 1
ATOM 709 C C . PRO A 1 94 ? 19.035 -2.841 -0.876 1.00 60.16 94 PRO A C 1
ATOM 711 O O . PRO A 1 94 ? 19.318 -1.689 -1.206 1.00 60.16 94 PRO A O 1
ATOM 714 N N . ALA A 1 95 ? 19.723 -3.489 0.069 1.00 59.16 95 ALA A N 1
ATOM 715 C CA . ALA A 1 95 ? 20.888 -2.928 0.767 1.00 59.16 95 ALA A CA 1
ATOM 716 C C . ALA A 1 95 ? 22.055 -2.552 -0.182 1.00 59.16 95 ALA A C 1
ATOM 718 O O . ALA A 1 95 ? 23.068 -2.011 0.250 1.00 59.16 95 ALA A O 1
ATOM 719 N N . ASN A 1 96 ? 21.920 -2.851 -1.474 1.00 69.56 96 ASN A N 1
ATOM 720 C CA . ASN A 1 96 ? 22.895 -2.687 -2.542 1.00 69.56 96 ASN A CA 1
ATOM 721 C C . ASN A 1 96 ? 22.503 -1.626 -3.589 1.00 69.56 96 ASN A C 1
ATOM 723 O O . ASN A 1 96 ? 23.018 -1.693 -4.708 1.00 69.56 96 ASN A O 1
ATOM 727 N N . TRP A 1 97 ? 21.631 -0.658 -3.269 1.00 78.44 97 TRP A N 1
ATOM 728 C CA . TRP A 1 97 ? 21.424 0.502 -4.148 1.00 78.44 97 TRP A CA 1
ATOM 729 C C . TRP A 1 97 ? 22.757 1.211 -4.432 1.00 78.44 97 TRP A C 1
ATOM 731 O O . TRP A 1 97 ? 23.545 1.472 -3.519 1.00 78.44 97 TRP A O 1
ATOM 741 N N . LYS A 1 98 ? 23.004 1.534 -5.704 1.00 82.38 98 LYS A N 1
ATOM 742 C CA . LYS A 1 98 ? 24.174 2.293 -6.152 1.00 82.38 98 LYS A CA 1
ATOM 743 C C . LYS A 1 98 ? 23.727 3.423 -7.079 1.00 82.38 98 LYS A C 1
ATOM 745 O O . LYS A 1 98 ? 22.851 3.186 -7.916 1.00 82.38 98 LYS A O 1
ATOM 750 N N . PRO A 1 99 ? 24.340 4.617 -6.985 1.00 85.38 99 PRO A N 1
ATOM 751 C CA . PRO A 1 99 ? 24.148 5.663 -7.981 1.00 85.38 99 PRO A CA 1
ATOM 752 C C . PRO A 1 99 ? 24.407 5.102 -9.381 1.00 85.38 99 PRO A C 1
ATOM 754 O O . PRO A 1 99 ? 25.439 4.474 -9.613 1.00 85.38 99 PRO A O 1
ATOM 757 N N . THR A 1 100 ? 23.443 5.281 -10.279 1.00 86.75 100 THR A N 1
ATOM 758 C CA . THR A 1 100 ? 23.502 4.775 -11.651 1.00 86.75 100 THR A CA 1
ATOM 759 C C . THR A 1 100 ? 22.954 5.844 -12.581 1.00 86.75 100 THR A C 1
ATOM 761 O O . THR A 1 100 ? 21.843 6.329 -12.364 1.00 86.75 100 THR A O 1
ATOM 764 N N . ASP A 1 101 ? 23.713 6.174 -13.620 1.00 89.56 101 ASP A N 1
ATOM 765 C CA . ASP A 1 101 ? 23.253 7.064 -14.679 1.00 89.56 101 ASP A CA 1
ATOM 766 C C . ASP A 1 101 ? 22.393 6.263 -15.659 1.00 89.56 101 ASP A C 1
ATOM 768 O O . ASP A 1 101 ? 22.854 5.301 -16.277 1.00 89.56 101 ASP A O 1
ATOM 772 N N . LEU A 1 102 ? 21.120 6.639 -15.778 1.00 88.06 102 LEU A N 1
ATOM 773 C CA . LEU A 1 102 ? 20.168 6.006 -16.683 1.00 88.06 102 LEU A CA 1
ATOM 774 C C . LEU A 1 102 ? 19.685 7.029 -17.701 1.00 88.06 102 LEU A C 1
ATOM 776 O O . LEU A 1 102 ? 19.095 8.048 -17.344 1.00 88.06 102 LEU A O 1
ATOM 780 N N . VAL A 1 103 ? 19.915 6.724 -18.975 1.00 88.94 103 VAL A N 1
ATOM 781 C CA . VAL A 1 103 ? 19.438 7.522 -20.103 1.00 88.94 103 VAL A CA 1
ATOM 782 C C . VAL A 1 103 ? 18.420 6.693 -20.864 1.00 88.94 103 VAL A C 1
ATOM 784 O O . VAL A 1 103 ? 18.720 5.591 -21.319 1.00 88.94 103 VAL A O 1
ATOM 787 N N . VAL A 1 104 ? 17.210 7.228 -20.987 1.00 86.94 104 VAL A N 1
ATOM 788 C CA . VAL A 1 104 ? 16.154 6.648 -21.812 1.00 86.94 104 VAL A CA 1
ATOM 789 C C . VAL A 1 104 ? 15.961 7.566 -23.002 1.00 86.94 104 VAL A C 1
ATOM 791 O O . VAL A 1 104 ? 15.541 8.711 -22.838 1.00 86.94 104 VAL A O 1
ATOM 794 N N . ASP A 1 105 ? 16.312 7.071 -24.184 1.00 86.00 105 ASP A N 1
ATOM 795 C CA . ASP A 1 105 ? 16.145 7.826 -25.418 1.00 86.00 105 ASP A CA 1
ATOM 796 C C . ASP A 1 105 ? 14.665 7.864 -25.818 1.00 86.00 105 ASP A C 1
ATOM 798 O O . ASP A 1 105 ? 13.991 6.836 -25.918 1.00 86.00 105 ASP A O 1
ATOM 802 N N . MET A 1 106 ? 14.166 9.078 -26.027 1.00 84.19 106 MET A N 1
ATOM 803 C CA . MET A 1 106 ? 12.821 9.366 -26.505 1.00 84.19 106 MET A CA 1
ATOM 804 C C . MET A 1 106 ? 12.926 10.402 -27.623 1.00 84.19 106 MET A C 1
ATOM 806 O O . MET A 1 106 ? 12.542 11.555 -27.443 1.00 84.19 106 MET A O 1
ATOM 810 N N . ALA A 1 107 ? 13.460 9.996 -28.775 1.00 79.25 107 ALA A N 1
ATOM 811 C CA . ALA A 1 107 ? 13.750 10.878 -29.910 1.00 79.25 107 ALA A CA 1
ATOM 812 C C . ALA A 1 107 ? 12.563 11.750 -30.381 1.00 79.25 107 ALA A C 1
ATOM 814 O O . ALA A 1 107 ? 12.769 12.839 -30.908 1.00 79.25 107 ALA A O 1
ATOM 815 N N . GLU A 1 108 ? 11.321 11.300 -30.173 1.00 79.25 108 GLU A N 1
ATOM 816 C CA . GLU A 1 108 ? 10.101 12.037 -30.544 1.00 79.25 108 GLU A CA 1
ATOM 817 C C . GLU A 1 108 ? 9.577 12.973 -29.436 1.00 79.25 108 GLU A C 1
ATOM 819 O O . GLU A 1 108 ? 8.587 13.684 -29.628 1.00 79.25 108 GLU A O 1
ATOM 824 N N . ALA A 1 109 ? 10.209 12.992 -28.259 1.00 78.94 109 ALA A N 1
ATOM 825 C CA . ALA A 1 109 ? 9.794 13.848 -27.157 1.00 78.94 109 ALA A CA 1
ATOM 826 C C . ALA A 1 109 ? 10.292 15.289 -27.352 1.00 78.94 109 ALA A C 1
ATOM 828 O O . ALA A 1 109 ? 11.489 15.552 -27.419 1.00 78.94 109 ALA A O 1
ATOM 829 N N . GLY A 1 110 ? 9.373 16.258 -27.345 1.00 80.12 110 GLY A N 1
ATOM 830 C CA . GLY A 1 110 ? 9.719 17.687 -27.421 1.00 80.12 110 GLY A CA 1
ATOM 831 C C . GLY A 1 110 ? 10.333 18.274 -26.139 1.00 80.12 110 GLY A C 1
ATOM 832 O O . GLY A 1 110 ? 10.687 19.451 -26.118 1.00 80.12 110 GLY A O 1
ATOM 833 N N . GLN A 1 111 ? 10.421 17.493 -25.058 1.00 79.88 111 GLN A N 1
ATOM 834 C CA . GLN A 1 111 ? 10.958 17.896 -23.755 1.00 79.88 111 GLN A CA 1
ATOM 835 C C . GLN A 1 111 ? 11.657 16.711 -23.078 1.00 79.88 111 GLN A C 1
ATOM 837 O O . GLN A 1 111 ? 11.215 15.572 -23.207 1.00 79.88 111 GLN A O 1
ATOM 842 N N . ALA A 1 112 ? 12.714 16.984 -22.311 1.00 85.12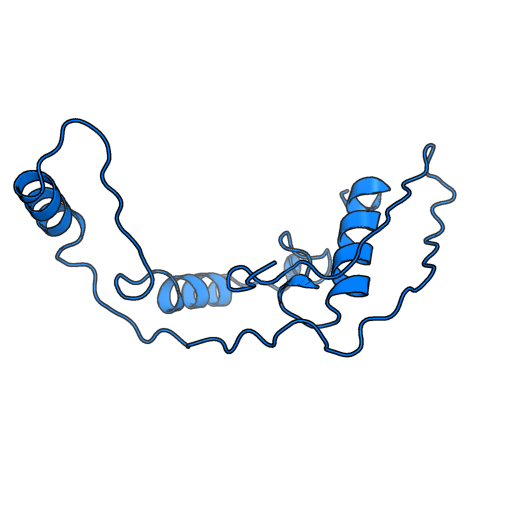 112 ALA A N 1
ATOM 843 C CA . ALA A 1 112 ? 13.422 15.983 -21.516 1.00 85.12 112 ALA A CA 1
ATOM 844 C C . ALA A 1 112 ? 12.929 15.967 -20.059 1.00 85.12 112 ALA A C 1
ATOM 846 O O . ALA A 1 112 ? 12.486 16.985 -19.527 1.00 85.12 112 ALA A O 1
ATOM 847 N N . SER A 1 113 ? 13.035 14.816 -19.392 1.00 84.44 113 SER A N 1
ATOM 848 C CA . SER A 1 113 ? 12.808 14.682 -17.947 1.00 84.44 113 SER A CA 1
ATOM 849 C C . SER A 1 113 ? 14.090 14.225 -17.263 1.00 84.44 113 SER A C 1
ATOM 851 O O . SER A 1 113 ? 14.620 13.168 -17.589 1.00 84.44 113 SER A O 1
ATOM 853 N N . VAL A 1 114 ? 14.568 15.010 -16.298 1.00 87.38 114 VAL A N 1
ATOM 854 C CA . VAL A 1 114 ? 15.762 14.700 -15.500 1.00 87.38 114 VAL A CA 1
ATOM 855 C C . VAL A 1 114 ? 15.324 14.438 -14.067 1.00 87.38 114 VAL A C 1
ATOM 857 O O . VAL A 1 114 ? 14.628 15.258 -13.474 1.00 87.38 114 VAL A O 1
ATOM 860 N N . ASN A 1 115 ? 15.717 13.291 -13.517 1.00 87.12 115 ASN A N 1
ATOM 861 C CA . ASN A 1 115 ? 15.358 12.882 -12.163 1.00 87.12 115 ASN A CA 1
ATOM 862 C C . ASN A 1 115 ? 16.614 12.484 -11.390 1.00 87.12 115 ASN A C 1
ATOM 864 O O . ASN A 1 115 ? 17.460 11.763 -11.911 1.00 87.12 115 ASN A O 1
ATOM 868 N N . LEU A 1 116 ? 16.694 12.917 -10.132 1.00 88.81 116 LEU A N 1
ATOM 869 C CA . LEU A 1 116 ? 17.695 12.471 -9.170 1.00 88.81 116 LEU A CA 1
ATOM 870 C C . LEU A 1 116 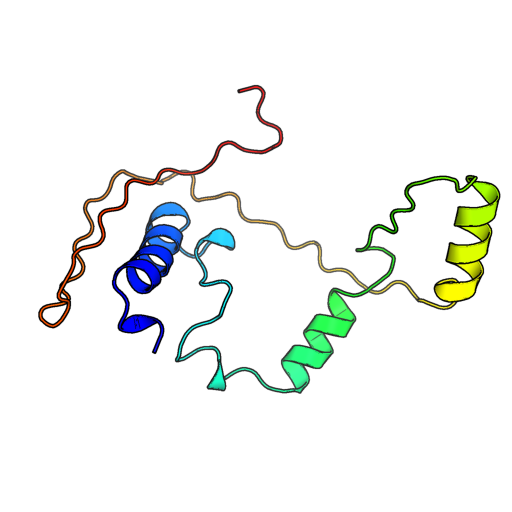? 16.961 11.850 -7.983 1.00 88.81 116 LEU A C 1
ATOM 872 O O . LEU A 1 116 ? 16.139 12.509 -7.349 1.00 88.81 116 LEU A O 1
ATOM 876 N N . ALA A 1 117 ? 17.245 10.583 -7.692 1.00 87.75 117 ALA A N 1
ATOM 877 C CA . ALA A 1 117 ? 16.554 9.837 -6.650 1.00 87.75 117 ALA A CA 1
ATOM 878 C C . ALA A 1 117 ? 17.518 8.959 -5.849 1.00 87.75 117 ALA A C 1
ATOM 880 O O . ALA A 1 117 ? 18.521 8.469 -6.367 1.00 87.75 117 ALA A O 1
ATOM 881 N N . LYS A 1 118 ? 17.176 8.745 -4.578 1.00 86.88 118 LYS A N 1
ATOM 882 C CA . LYS A 1 118 ? 17.842 7.821 -3.655 1.00 86.88 118 LYS A CA 1
ATOM 883 C C . LYS A 1 118 ? 16.786 7.067 -2.839 1.00 86.88 118 LYS A C 1
ATOM 885 O O . LYS A 1 118 ? 15.655 7.556 -2.747 1.00 86.88 118 LYS A O 1
ATOM 890 N N . PRO A 1 119 ? 17.127 5.928 -2.214 1.00 85.56 119 PRO A N 1
ATOM 891 C CA . PRO A 1 119 ? 16.233 5.267 -1.273 1.00 85.56 119 PRO A CA 1
ATOM 892 C C . PRO A 1 119 ? 15.765 6.228 -0.174 1.00 85.56 119 PRO A C 1
ATOM 894 O O . PRO A 1 119 ? 16.548 7.031 0.348 1.00 85.56 119 PRO A O 1
ATOM 897 N N . ALA A 1 120 ? 14.477 6.151 0.155 1.00 81.44 120 ALA A N 1
ATOM 898 C CA . ALA A 1 120 ? 13.888 6.948 1.221 1.00 81.44 120 ALA A CA 1
ATOM 899 C C . ALA A 1 120 ? 14.388 6.498 2.604 1.00 81.44 120 ALA A C 1
ATOM 901 O O . ALA A 1 120 ? 14.788 5.348 2.801 1.00 81.44 120 ALA A O 1
ATOM 902 N N . ILE A 1 121 ? 14.337 7.417 3.568 1.00 81.50 121 ILE A N 1
ATOM 903 C CA . ILE A 1 121 ? 14.594 7.113 4.978 1.00 81.50 121 ILE A CA 1
ATOM 904 C C . ILE A 1 121 ? 13.401 6.318 5.521 1.00 81.50 121 ILE A C 1
ATOM 906 O O . ILE A 1 121 ? 12.249 6.583 5.165 1.00 81.50 121 ILE A O 1
ATOM 910 N N . LYS A 1 122 ? 13.668 5.307 6.351 1.00 80.56 122 LYS A N 1
ATOM 911 C CA . LYS A 1 122 ? 12.602 4.499 6.950 1.00 80.56 122 LYS A CA 1
ATOM 912 C C 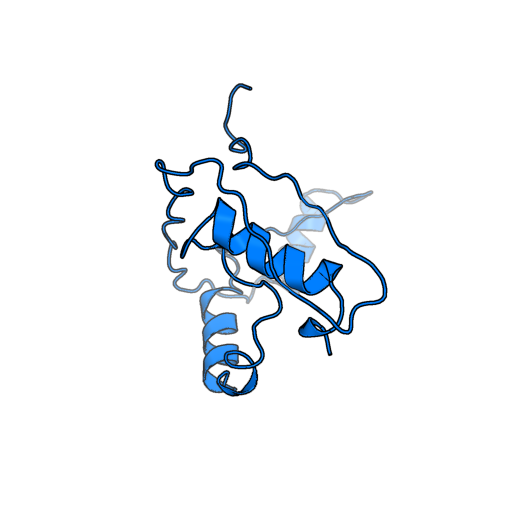. LYS A 1 122 ? 11.776 5.344 7.920 1.00 80.56 122 LYS A C 1
ATOM 914 O O . LYS A 1 122 ? 12.313 6.194 8.615 1.00 80.56 122 LYS A O 1
ATOM 919 N N . ARG A 1 123 ? 10.473 5.068 8.018 1.00 78.56 123 ARG A N 1
ATOM 920 C CA . ARG A 1 123 ? 9.557 5.800 8.916 1.00 78.56 123 ARG A CA 1
ATOM 921 C C . ARG A 1 123 ? 9.949 5.703 10.398 1.00 78.56 123 ARG A C 1
ATOM 923 O O . ARG A 1 123 ? 9.583 6.569 11.177 1.00 78.56 123 ARG A O 1
ATOM 930 N N . ASP A 1 124 ? 10.618 4.624 10.782 1.00 83.12 124 ASP A N 1
ATOM 931 C CA . ASP A 1 124 ? 11.101 4.347 12.138 1.00 83.12 124 ASP A CA 1
ATOM 932 C C . ASP A 1 124 ? 12.577 4.730 12.346 1.00 83.12 124 ASP A C 1
ATOM 934 O O . ASP A 1 124 ? 13.166 4.385 13.369 1.00 83.12 124 ASP A O 1
ATOM 938 N N . SER A 1 125 ? 13.175 5.436 11.383 1.00 78.25 125 SER A N 1
ATOM 939 C CA . SER A 1 125 ? 14.501 6.032 11.522 1.00 78.25 125 SER A CA 1
ATOM 940 C C . SER A 1 125 ? 14.501 7.122 12.594 1.00 78.25 125 SER A C 1
ATOM 942 O O . SER A 1 125 ? 13.508 7.822 12.781 1.00 78.25 125 SER A O 1
ATOM 944 N N . ALA A 1 126 ? 15.632 7.268 13.286 1.00 78.56 126 ALA A N 1
ATOM 945 C CA . ALA A 1 126 ? 15.874 8.396 14.184 1.00 78.56 126 ALA A CA 1
ATOM 946 C C . ALA A 1 126 ? 16.242 9.691 13.429 1.00 78.56 126 ALA A C 1
ATOM 948 O O . ALA A 1 126 ? 16.095 10.774 13.993 1.00 78.56 126 ALA A O 1
ATOM 949 N N . ASP A 1 127 ? 16.716 9.552 12.186 1.00 60.94 127 ASP A N 1
ATOM 950 C CA . ASP A 1 127 ? 17.022 10.639 11.241 1.00 60.94 127 ASP A CA 1
ATOM 951 C C . ASP A 1 127 ? 15.800 11.075 10.425 1.00 60.94 127 ASP A C 1
ATOM 953 O O . ASP A 1 127 ? 15.026 10.169 10.024 1.00 60.94 127 ASP A O 1
#

Radius of gyration: 20.85 Å; chains: 1; bounding box: 48×32×53 Å

Foldseek 3Di:
DQCLDQVSVVCLVQQCLAQPPFPSNHDPVHDPVVPVVDDPVNVVVCCQQQVAPVNDDDDDDDPADPVRVVVVCCVPCVPTHGDHHPPPPRPPGDPPRDDDDDDDDDPPDPDHDDDDDHDDDDPPDPD

pLDDT: mean 85.7, std 10.31, range [56.94, 97.88]